Protein AF-A0A7W5HIH5-F1 (afdb_monomer_lite)

Secondary structure (DSSP, 8-state):
----EEEEETTTTEEEEEEEEEEETTEEEEEEEEEETTTTEEEEE-TTSSEEEEEEEEETTEEEEEEEESSS-PPPEEEEEEETTEEEEETTEE--GGGHHHHHHH-

Foldseek 3Di:
DPPQPWDAPDVRQKIKTWDWDDDDDPDTAGFIWIARPVVRDTQDDCVPAQKHFDDWDDDDQWIWTWIDGPPDPDDTWIWTAHVVVTFIDIPNHTDDSVCVVVVVVVD

Radius of gyration: 13.4 Å; chains: 1; bounding box: 30×38×33 Å

pLDDT: mean 90.38, std 9.42, range [41.62, 97.75]

Structure (mmCIF, N/CA/C/O backbone):
data_AF-A0A7W5HIH5-F1
#
_entry.id   AF-A0A7W5HIH5-F1
#
loop_
_atom_site.group_PDB
_atom_site.id
_atom_site.type_symbol
_atom_site.label_atom_id
_atom_site.label_alt_id
_atom_site.label_comp_id
_atom_site.label_asym_id
_atom_site.label_entity_id
_atom_site.label_seq_id
_atom_site.pdbx_PDB_ins_code
_atom_site.Cartn_x
_atom_site.Cartn_y
_atom_site.Cartn_z
_atom_site.occupancy
_atom_site.B_iso_or_equiv
_atom_site.auth_seq_id
_atom_site.auth_comp_id
_atom_site.auth_asym_id
_atom_site.auth_atom_id
_atom_site.pdbx_PDB_model_num
ATOM 1 N N . MET A 1 1 ? 5.216 -24.196 -3.613 1.00 41.62 1 MET A N 1
ATOM 2 C CA . MET A 1 1 ? 5.000 -23.322 -2.450 1.00 41.62 1 MET A CA 1
ATOM 3 C C . MET A 1 1 ? 5.565 -21.988 -2.858 1.00 41.62 1 MET A C 1
ATOM 5 O O . MET A 1 1 ? 6.774 -21.824 -2.810 1.00 41.62 1 MET A O 1
ATOM 9 N N . THR A 1 2 ? 4.737 -21.123 -3.431 1.00 47.56 2 THR A N 1
ATOM 10 C CA . THR A 1 2 ? 5.033 -19.694 -3.402 1.00 47.56 2 THR A CA 1
ATOM 11 C C . THR A 1 2 ? 4.947 -19.308 -1.930 1.00 47.56 2 THR A C 1
ATOM 13 O O . THR A 1 2 ? 3.925 -19.556 -1.293 1.00 47.56 2 THR A O 1
ATOM 16 N N . ASP A 1 3 ? 6.069 -18.885 -1.351 1.00 50.03 3 ASP A N 1
ATOM 17 C CA . 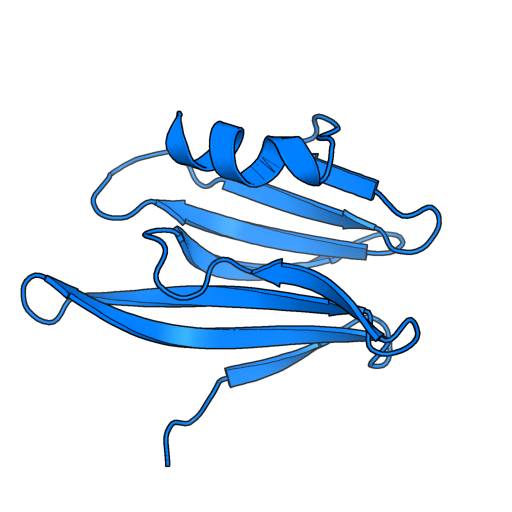ASP A 1 3 ? 6.043 -18.130 -0.100 1.00 50.03 3 ASP A CA 1
ATOM 18 C C . ASP A 1 3 ? 5.452 -16.771 -0.478 1.00 50.03 3 ASP A C 1
ATOM 20 O O . ASP A 1 3 ? 6.176 -15.859 -0.875 1.00 50.03 3 ASP A O 1
ATOM 24 N N . ASP A 1 4 ? 4.125 -16.678 -0.478 1.00 62.59 4 ASP A N 1
ATOM 25 C CA . ASP A 1 4 ? 3.470 -15.379 -0.435 1.00 62.59 4 ASP A CA 1
ATOM 26 C C . ASP A 1 4 ? 3.870 -14.779 0.922 1.00 62.59 4 ASP A C 1
ATOM 28 O O . ASP A 1 4 ? 3.554 -15.338 1.977 1.00 62.59 4 ASP A O 1
ATOM 32 N N . ASP A 1 5 ? 4.663 -13.705 0.910 1.00 86.00 5 ASP A N 1
ATOM 33 C CA . ASP A 1 5 ? 5.100 -13.037 2.140 1.00 86.00 5 ASP A CA 1
ATOM 34 C C . ASP A 1 5 ? 3.902 -12.255 2.687 1.00 86.00 5 ASP A C 1
ATOM 36 O O . ASP A 1 5 ? 3.610 -11.135 2.260 1.00 86.00 5 ASP A O 1
ATOM 40 N N . ILE A 1 6 ? 3.148 -12.910 3.574 1.00 92.31 6 ILE A N 1
ATOM 41 C CA . ILE A 1 6 ? 1.995 -12.335 4.262 1.00 92.31 6 ILE A CA 1
ATOM 42 C C . ILE A 1 6 ? 2.445 -11.803 5.616 1.00 92.31 6 ILE A C 1
ATOM 44 O O . ILE A 1 6 ? 2.939 -12.541 6.474 1.00 92.31 6 ILE A O 1
ATOM 48 N N . ARG A 1 7 ? 2.204 -10.514 5.843 1.00 95.50 7 ARG A N 1
ATOM 49 C CA . ARG A 1 7 ? 2.499 -9.835 7.103 1.00 95.50 7 ARG A CA 1
ATOM 50 C C . ARG A 1 7 ? 1.266 -9.134 7.636 1.00 95.50 7 ARG A C 1
ATOM 52 O O . ARG A 1 7 ? 0.488 -8.536 6.897 1.00 95.50 7 ARG A O 1
ATOM 59 N N . HIS A 1 8 ? 1.112 -9.196 8.949 1.00 95.75 8 HIS A N 1
ATOM 60 C CA . HIS A 1 8 ? -0.005 -8.598 9.662 1.00 95.75 8 HIS A CA 1
ATOM 61 C C . HIS A 1 8 ? 0.462 -7.386 10.468 1.00 95.75 8 HIS A C 1
ATOM 63 O O . HIS A 1 8 ? 1.498 -7.441 11.128 1.00 95.75 8 HIS A O 1
ATOM 69 N N . TYR A 1 9 ? -0.336 -6.322 10.433 1.00 95.88 9 TYR A N 1
ATOM 70 C CA . TYR A 1 9 ? -0.103 -5.041 11.095 1.00 95.88 9 TYR A CA 1
ATOM 71 C C . TYR A 1 9 ? -1.365 -4.593 11.833 1.00 95.88 9 TYR A C 1
ATOM 73 O O . TYR A 1 9 ? -2.472 -5.061 11.541 1.00 95.88 9 TYR A O 1
ATOM 81 N N . LEU A 1 10 ? -1.201 -3.677 12.785 1.00 94.56 10 LEU A N 1
ATOM 82 C CA . LEU A 1 10 ? -2.251 -3.164 13.662 1.00 94.56 10 LEU A CA 1
ATOM 83 C C . LEU A 1 10 ? -3.056 -4.293 14.309 1.00 94.56 10 LEU A C 1
ATOM 85 O O . LEU A 1 10 ? -4.254 -4.443 14.066 1.00 94.56 10 LEU A O 1
ATOM 89 N N . GLU A 1 11 ? -2.362 -5.127 15.086 1.00 92.94 11 GLU A N 1
ATOM 90 C CA . GLU A 1 11 ? -2.948 -6.272 15.804 1.00 92.94 11 GLU A CA 1
ATOM 91 C C . GLU A 1 11 ? -3.704 -7.254 14.885 1.00 92.94 11 GLU A C 1
ATOM 93 O O . GLU A 1 11 ? -4.655 -7.915 15.295 1.00 92.94 11 GLU A O 1
ATOM 98 N N . GLY A 1 12 ? -3.278 -7.365 13.622 1.00 93.69 12 GLY A N 1
ATOM 99 C CA . GLY A 1 12 ? -3.881 -8.271 12.643 1.00 93.69 12 GLY A CA 1
ATOM 100 C C . GLY A 1 12 ? -4.991 -7.661 11.795 1.00 93.69 12 GLY A C 1
ATOM 101 O O . GLY A 1 12 ? -5.483 -8.332 10.888 1.00 93.69 12 GLY A O 1
ATOM 102 N N . ARG A 1 13 ? -5.358 -6.397 12.029 1.00 95.31 13 ARG A N 1
ATOM 103 C CA . ARG A 1 13 ? -6.386 -5.714 11.239 1.00 95.31 13 ARG A CA 1
ATOM 104 C C . ARG A 1 13 ? -5.974 -5.520 9.788 1.00 95.31 13 ARG A C 1
ATOM 106 O O . ARG A 1 13 ? -6.805 -5.687 8.899 1.00 95.31 13 ARG A O 1
ATOM 113 N N . LEU A 1 14 ? -4.725 -5.127 9.554 1.00 96.75 14 LEU A N 1
ATOM 114 C CA . LEU A 1 14 ? -4.196 -4.933 8.212 1.00 96.75 14 LEU A CA 1
ATOM 115 C C . LEU A 1 14 ? -3.344 -6.130 7.827 1.00 96.75 14 LEU A C 1
ATOM 117 O O . LEU A 1 14 ? -2.411 -6.497 8.537 1.00 96.75 14 LEU A O 1
ATOM 121 N N . MET A 1 15 ? -3.668 -6.724 6.688 1.00 96.94 15 MET A N 1
ATOM 122 C CA . MET A 1 15 ? -2.872 -7.770 6.065 1.00 96.94 15 MET A CA 1
ATOM 123 C C . MET A 1 15 ? -2.203 -7.188 4.827 1.00 96.94 15 MET A C 1
ATOM 125 O O . MET A 1 15 ? -2.883 -6.613 3.975 1.00 96.94 15 MET A O 1
ATOM 129 N N . VAL A 1 16 ? -0.884 -7.323 4.756 1.00 96.94 16 VAL A N 1
ATOM 130 C CA . VAL A 1 16 ? -0.075 -6.989 3.588 1.00 96.94 16 VAL A CA 1
ATOM 131 C C . VAL A 1 16 ? 0.418 -8.294 2.993 1.00 96.94 16 VAL A C 1
ATOM 133 O O . VAL A 1 16 ? 1.101 -9.061 3.665 1.00 96.94 16 VAL A O 1
ATOM 136 N N . GLU A 1 17 ? 0.055 -8.538 1.746 1.00 96.00 17 GLU A N 1
ATOM 137 C CA . GLU A 1 17 ? 0.500 -9.683 0.961 1.00 96.00 17 GLU A CA 1
ATOM 138 C C . GLU A 1 17 ? 1.423 -9.172 -0.139 1.00 96.00 17 GLU A C 1
ATOM 140 O O . GLU A 1 17 ? 1.215 -8.081 -0.676 1.00 96.00 17 GLU A O 1
ATOM 145 N N . VAL A 1 18 ? 2.436 -9.954 -0.485 1.00 93.75 18 VAL A N 1
ATOM 146 C CA . VAL A 1 18 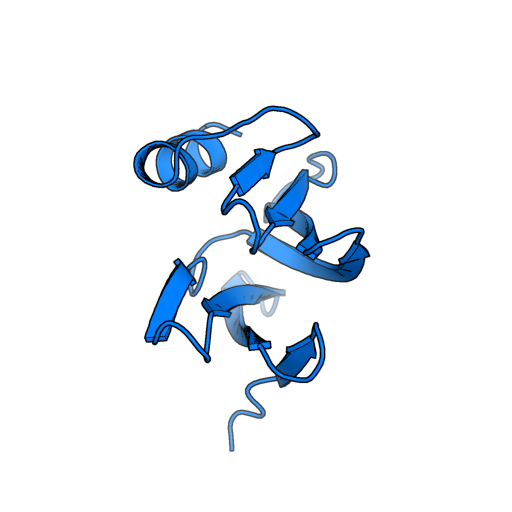? 3.361 -9.633 -1.566 1.00 93.75 18 VAL A CA 1
ATOM 147 C C . VAL A 1 18 ? 3.449 -10.822 -2.505 1.00 93.75 18 VAL A C 1
ATOM 149 O O . VAL A 1 18 ? 3.795 -11.919 -2.071 1.00 93.75 18 VAL A O 1
ATOM 152 N N . GLU A 1 19 ? 3.191 -10.584 -3.791 1.00 90.44 19 GLU A N 1
ATOM 153 C CA . GLU A 1 19 ? 3.366 -11.591 -4.841 1.00 90.44 19 GLU A CA 1
ATOM 154 C C . GLU A 1 19 ? 4.581 -11.214 -5.708 1.00 90.44 19 GLU A C 1
ATOM 156 O O . GLU A 1 19 ? 4.528 -10.230 -6.464 1.00 90.44 19 GLU A O 1
ATOM 161 N N . PRO A 1 20 ? 5.699 -11.959 -5.603 1.00 90.19 20 PRO A N 1
ATOM 162 C CA . PRO A 1 20 ? 6.854 -11.744 -6.457 1.00 90.19 20 PRO A CA 1
ATOM 163 C C . PRO A 1 20 ? 6.506 -12.086 -7.906 1.00 90.19 20 PRO A C 1
ATOM 165 O O . PRO A 1 20 ? 6.088 -13.206 -8.203 1.00 90.19 20 PRO A O 1
ATOM 168 N N . HIS A 1 21 ? 6.753 -11.162 -8.831 1.00 89.94 21 HIS A N 1
ATOM 169 C CA . HIS A 1 21 ? 6.619 -11.433 -10.260 1.00 89.94 21 HIS A CA 1
ATOM 170 C C . HIS A 1 21 ? 7.856 -10.987 -11.036 1.00 89.94 21 HIS A C 1
ATOM 172 O O . HIS A 1 21 ? 8.485 -9.968 -10.738 1.00 89.94 21 HIS A O 1
ATOM 178 N N . GLU A 1 22 ? 8.215 -11.775 -12.047 1.00 90.25 22 GLU A N 1
ATOM 179 C CA . GLU A 1 22 ? 9.323 -11.446 -12.933 1.00 90.25 22 GLU A CA 1
ATOM 180 C C . GLU A 1 22 ? 8.870 -10.406 -13.964 1.00 90.25 22 GLU A C 1
ATOM 182 O O . GLU A 1 22 ? 7.899 -10.606 -14.694 1.00 90.25 22 GLU A O 1
ATOM 187 N N . VAL A 1 23 ? 9.602 -9.298 -14.046 1.00 84.19 23 VAL A N 1
ATOM 188 C CA . VAL A 1 23 ? 9.326 -8.214 -15.000 1.00 84.19 23 VAL A CA 1
ATOM 189 C C . VAL A 1 23 ? 10.235 -8.303 -16.226 1.00 84.19 23 VAL A C 1
ATOM 191 O O . VAL A 1 23 ? 9.734 -8.304 -17.352 1.00 84.19 23 VAL A O 1
ATOM 194 N N . ARG A 1 24 ? 11.566 -8.387 -16.045 1.00 82.94 24 ARG A N 1
ATOM 195 C CA . ARG A 1 24 ? 12.565 -8.566 -17.124 1.00 82.94 24 ARG A CA 1
ATOM 196 C C . ARG A 1 24 ? 13.886 -9.131 -16.601 1.00 82.94 24 ARG A C 1
ATOM 198 O O . ARG A 1 24 ? 14.375 -8.668 -15.581 1.00 82.94 24 ARG A O 1
ATOM 205 N N . MET A 1 25 ? 14.530 -10.007 -17.379 1.00 81.69 25 MET A N 1
ATOM 206 C CA . MET A 1 25 ? 15.919 -10.457 -17.161 1.00 81.69 25 MET A CA 1
ATOM 207 C C . MET A 1 25 ? 16.197 -10.931 -15.723 1.00 81.69 25 MET A C 1
ATOM 209 O O . MET A 1 25 ? 17.198 -10.531 -15.131 1.00 81.69 25 MET A O 1
ATOM 213 N N . SER A 1 26 ? 15.313 -11.750 -15.145 1.00 81.69 26 SER A N 1
ATOM 214 C CA . SER A 1 26 ? 15.421 -12.216 -13.756 1.00 81.69 26 SER A CA 1
ATOM 215 C C . SER A 1 26 ? 15.335 -11.113 -12.691 1.00 81.69 26 SER A C 1
ATOM 217 O O . SER A 1 26 ? 15.734 -11.342 -11.549 1.00 81.69 26 SER A O 1
ATOM 219 N N . HIS A 1 27 ? 14.834 -9.920 -13.027 1.00 85.50 27 HIS A N 1
ATOM 220 C CA . HIS A 1 27 ? 14.452 -8.920 -12.033 1.00 85.50 27 HIS A CA 1
ATOM 221 C C . HIS A 1 27 ? 13.049 -9.236 -11.525 1.00 85.50 27 HIS A C 1
ATOM 223 O O . HIS A 1 27 ? 12.123 -9.453 -12.314 1.00 85.50 27 HIS A O 1
ATOM 229 N N . TRP A 1 28 ? 12.916 -9.221 -10.207 1.00 91.62 28 TRP A N 1
ATOM 230 C CA . TRP A 1 28 ? 11.685 -9.517 -9.495 1.00 91.62 28 TRP A CA 1
ATOM 231 C C . TRP A 1 28 ? 11.153 -8.246 -8.858 1.00 91.62 28 TRP A C 1
ATOM 233 O O . TRP A 1 28 ? 11.930 -7.468 -8.310 1.00 91.62 28 TRP A O 1
ATOM 243 N N . VAL A 1 29 ? 9.841 -8.063 -8.946 1.00 93.12 29 VAL A N 1
ATOM 244 C CA . VAL A 1 29 ? 9.110 -7.002 -8.257 1.00 93.12 29 VAL A CA 1
ATOM 245 C C . VAL A 1 29 ? 8.175 -7.652 -7.249 1.00 93.12 29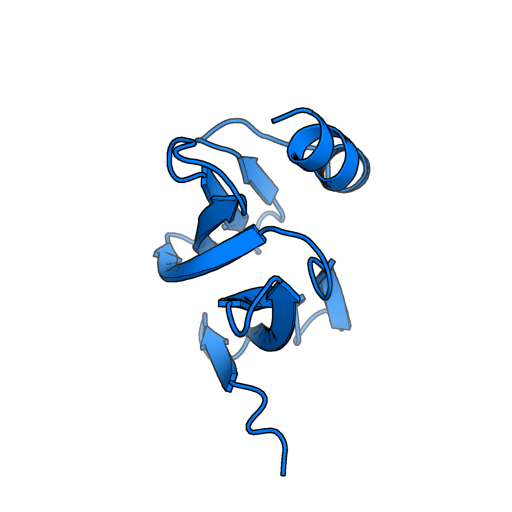 VAL A C 1
ATOM 247 O O . VAL A 1 29 ? 7.428 -8.576 -7.576 1.00 93.12 29 VAL A O 1
ATOM 250 N N . TYR A 1 30 ? 8.232 -7.149 -6.027 1.00 93.88 30 TYR A N 1
ATOM 251 C CA . TYR A 1 30 ? 7.485 -7.587 -4.861 1.00 93.88 30 TYR A CA 1
ATOM 252 C C . TYR A 1 30 ? 6.324 -6.619 -4.643 1.00 93.88 30 TYR A C 1
ATOM 254 O O . TYR A 1 30 ? 6.360 -5.749 -3.773 1.00 93.88 30 TYR A O 1
ATOM 262 N N . ALA A 1 31 ? 5.298 -6.733 -5.483 1.00 94.19 31 ALA A N 1
ATOM 263 C CA . ALA A 1 31 ? 4.190 -5.789 -5.464 1.00 94.19 31 ALA A CA 1
ATOM 264 C C . ALA A 1 31 ? 3.230 -6.081 -4.297 1.00 94.19 31 ALA A C 1
ATOM 266 O O . ALA A 1 31 ? 2.905 -7.250 -4.075 1.00 94.19 31 ALA A O 1
ATOM 267 N N . PRO A 1 32 ? 2.759 -5.059 -3.556 1.00 95.69 32 PRO A N 1
ATOM 268 C CA . PRO A 1 32 ? 1.926 -5.279 -2.382 1.00 95.69 32 PRO A CA 1
ATOM 269 C C . PRO A 1 32 ? 0.423 -5.296 -2.687 1.00 95.69 32 PRO A C 1
ATOM 271 O O . PRO A 1 32 ? -0.099 -4.518 -3.489 1.00 95.69 32 PRO A O 1
ATOM 274 N N . ARG A 1 33 ? -0.302 -6.105 -1.923 1.00 96.19 33 ARG A N 1
ATOM 275 C CA . ARG A 1 33 ? -1.748 -6.029 -1.722 1.00 96.19 33 ARG A CA 1
ATOM 276 C C . ARG A 1 33 ? -2.021 -5.743 -0.253 1.00 96.19 33 ARG A C 1
ATOM 278 O O . ARG A 1 33 ? -1.390 -6.334 0.614 1.00 96.19 33 ARG A O 1
ATOM 285 N N . VAL A 1 34 ? -2.958 -4.843 0.037 1.00 96.25 34 VAL A N 1
ATOM 286 C CA . VAL A 1 34 ? -3.338 -4.494 1.412 1.00 96.25 34 VAL A CA 1
ATOM 287 C C . VAL A 1 34 ? -4.833 -4.677 1.613 1.00 96.25 34 VAL A C 1
ATOM 289 O O . VAL A 1 34 ? -5.643 -4.080 0.900 1.00 96.25 34 VAL A O 1
ATOM 292 N N . THR A 1 35 ? -5.192 -5.444 2.638 1.00 96.44 35 THR A N 1
ATOM 293 C CA . THR A 1 35 ? -6.576 -5.754 3.004 1.00 96.44 35 THR A CA 1
ATOM 294 C C . THR A 1 35 ? -6.848 -5.338 4.451 1.00 96.44 35 THR A C 1
ATOM 296 O O . THR A 1 35 ? -6.090 -5.694 5.353 1.00 96.44 35 THR A O 1
ATOM 299 N N . ASP A 1 36 ? -7.947 -4.613 4.693 1.00 95.75 36 ASP A N 1
ATOM 300 C CA . ASP A 1 36 ? -8.538 -4.490 6.033 1.00 95.75 36 ASP A CA 1
ATOM 301 C C . ASP A 1 36 ? -9.334 -5.766 6.313 1.00 95.75 36 ASP A C 1
ATOM 303 O O . ASP A 1 36 ? -10.448 -5.950 5.812 1.00 95.75 36 ASP A O 1
ATOM 307 N N . VAL A 1 37 ? -8.739 -6.662 7.098 1.00 95.94 37 VAL A N 1
ATOM 308 C CA . VAL A 1 37 ? -9.285 -7.981 7.431 1.00 95.94 37 VAL A CA 1
ATOM 309 C C . VAL A 1 37 ? -10.562 -7.854 8.254 1.00 95.94 37 VAL A C 1
ATOM 311 O O . VAL A 1 37 ? -11.505 -8.616 8.051 1.00 95.94 37 VAL A O 1
ATOM 314 N N . HIS A 1 38 ? -10.636 -6.870 9.153 1.00 93.75 38 HIS A N 1
ATOM 315 C CA . HIS A 1 38 ? -11.813 -6.673 10.001 1.00 93.75 38 HIS A CA 1
ATOM 316 C C . HIS A 1 38 ? -13.029 -6.247 9.180 1.00 93.75 38 HIS A C 1
ATOM 318 O O . HIS A 1 38 ? -14.151 -6.669 9.460 1.00 93.75 38 HIS A O 1
ATOM 324 N N . ARG A 1 39 ? -12.813 -5.401 8.168 1.00 92.06 39 ARG A N 1
ATOM 325 C CA . ARG A 1 39 ? -13.880 -4.919 7.280 1.00 92.06 39 ARG A CA 1
ATOM 326 C C . ARG A 1 39 ? -14.102 -5.825 6.069 1.00 92.06 39 ARG A C 1
ATOM 328 O O . ARG A 1 39 ? -15.116 -5.664 5.395 1.00 92.06 39 ARG A O 1
ATOM 335 N N . GLY A 1 40 ? -13.177 -6.743 5.784 1.00 93.38 40 GLY A N 1
ATOM 336 C CA . GLY A 1 40 ? -13.174 -7.552 4.565 1.00 93.38 40 GLY A CA 1
ATOM 337 C C . GLY A 1 40 ? -13.012 -6.707 3.299 1.00 93.38 40 GLY A C 1
ATOM 338 O O . GLY A 1 40 ? -13.593 -7.034 2.267 1.00 93.38 40 GLY A O 1
ATOM 339 N N . VAL A 1 41 ? -12.292 -5.584 3.388 1.00 92.94 41 VAL A N 1
ATOM 340 C CA . VAL A 1 41 ? -12.155 -4.612 2.294 1.00 92.94 41 VAL A CA 1
ATOM 341 C C . VAL A 1 41 ? -10.729 -4.622 1.764 1.00 92.94 41 VAL A C 1
ATOM 343 O O . VAL A 1 41 ? -9.778 -4.393 2.508 1.00 92.94 41 VAL A O 1
ATOM 346 N N . LEU A 1 42 ? -10.602 -4.820 0.454 1.00 93.38 42 LEU A N 1
ATOM 347 C CA . LEU A 1 42 ? -9.365 -4.599 -0.284 1.00 93.38 42 LEU A CA 1
ATOM 348 C C . LEU A 1 42 ? -9.093 -3.093 -0.358 1.00 93.38 42 LEU A C 1
ATOM 350 O O . LEU A 1 42 ? -9.879 -2.349 -0.947 1.00 93.38 42 LEU A O 1
ATOM 354 N N . LEU A 1 43 ? -8.012 -2.641 0.273 1.00 93.62 43 LEU A N 1
ATOM 355 C CA . LEU A 1 43 ? -7.631 -1.229 0.290 1.00 93.62 43 LEU A CA 1
ATOM 356 C C . LEU A 1 43 ? -6.765 -0.889 -0.920 1.00 93.62 43 LEU A C 1
ATOM 358 O O . LEU A 1 43 ? -6.947 0.165 -1.523 1.00 93.62 43 LEU A O 1
ATOM 362 N N . ILE A 1 44 ? -5.829 -1.781 -1.254 1.00 93.06 44 ILE A N 1
ATOM 363 C CA . ILE A 1 44 ? -4.838 -1.606 -2.316 1.00 93.06 44 ILE A CA 1
ATOM 364 C C . ILE A 1 44 ? -4.566 -2.957 -2.970 1.00 93.06 44 ILE A C 1
ATOM 366 O O . ILE A 1 44 ? -4.359 -3.942 -2.267 1.00 93.06 44 ILE A O 1
ATOM 370 N N . ASP A 1 45 ? -4.501 -2.987 -4.299 1.00 94.12 45 ASP A N 1
ATOM 371 C CA . ASP A 1 45 ? -4.024 -4.141 -5.059 1.00 94.12 45 ASP A CA 1
ATOM 372 C C . ASP A 1 45 ? -3.053 -3.672 -6.139 1.00 94.12 45 ASP A C 1
ATOM 374 O O . ASP A 1 45 ? -3.462 -3.085 -7.142 1.00 94.12 45 ASP A O 1
ATOM 378 N N . LEU A 1 46 ? -1.757 -3.869 -5.893 1.00 93.81 46 LEU A N 1
ATOM 379 C CA . LEU A 1 46 ? -0.689 -3.546 -6.837 1.00 93.81 46 LEU A CA 1
ATOM 380 C C . LEU A 1 46 ? -0.052 -4.805 -7.431 1.00 93.81 46 LEU A C 1
ATOM 382 O O . LEU A 1 46 ? 0.983 -4.688 -8.089 1.00 93.81 46 LEU A O 1
ATOM 386 N N . ILE A 1 47 ? -0.645 -5.989 -7.235 1.00 92.62 47 ILE A N 1
ATOM 387 C CA . ILE A 1 47 ? -0.119 -7.243 -7.786 1.00 92.62 47 ILE A CA 1
ATOM 388 C C . ILE A 1 47 ? 0.023 -7.141 -9.311 1.00 92.62 47 ILE A C 1
ATOM 390 O O . ILE A 1 47 ? -0.879 -6.690 -10.016 1.00 92.62 47 ILE A O 1
ATOM 394 N N . GLY A 1 48 ? 1.199 -7.526 -9.817 1.00 89.88 48 GLY A N 1
ATOM 395 C CA . GLY A 1 48 ? 1.565 -7.426 -11.235 1.00 89.88 48 GLY A CA 1
ATOM 396 C C . GLY A 1 48 ? 1.890 -6.009 -11.727 1.00 89.88 48 GLY A C 1
ATOM 397 O O . GLY A 1 48 ? 2.163 -5.822 -12.914 1.00 89.88 48 GLY A O 1
ATOM 398 N N . SER A 1 49 ? 1.857 -5.003 -10.849 1.00 92.31 49 SER A N 1
ATOM 399 C CA . SER A 1 49 ? 2.284 -3.639 -11.168 1.00 92.31 49 SER A CA 1
ATOM 400 C C . SER A 1 49 ? 3.804 -3.476 -11.007 1.00 92.31 49 SER A C 1
ATOM 402 O O . SER A 1 49 ? 4.430 -4.234 -10.269 1.00 92.31 49 SER A O 1
ATOM 404 N N . PRO A 1 50 ? 4.420 -2.447 -11.617 1.00 92.44 50 PRO A N 1
ATOM 405 C CA . PRO A 1 50 ? 5.855 -2.193 -11.480 1.00 92.44 50 PRO A CA 1
ATOM 406 C C . PRO A 1 50 ? 6.287 -1.658 -10.103 1.00 92.44 50 PRO A C 1
ATOM 408 O O . PRO A 1 50 ? 7.439 -1.256 -9.961 1.00 92.44 50 PRO A O 1
ATOM 411 N N . TRP A 1 51 ? 5.392 -1.560 -9.119 1.00 94.06 51 TRP A N 1
ATOM 412 C CA . TRP A 1 51 ? 5.709 -0.988 -7.813 1.00 94.06 51 TRP A CA 1
ATOM 413 C C . TRP A 1 51 ? 6.254 -2.052 -6.871 1.00 94.06 51 TRP A C 1
ATOM 415 O O . TRP A 1 51 ? 5.528 -2.940 -6.440 1.00 94.06 51 TRP A O 1
ATOM 425 N N . ASP A 1 52 ? 7.534 -1.929 -6.550 1.00 93.62 52 ASP A N 1
ATOM 426 C CA . ASP A 1 52 ? 8.266 -2.812 -5.655 1.00 93.62 52 ASP A CA 1
ATOM 427 C C . ASP A 1 52 ? 8.143 -2.320 -4.211 1.00 93.62 52 ASP A C 1
ATOM 429 O O . ASP A 1 52 ? 8.424 -1.150 -3.925 1.00 93.62 52 ASP A O 1
ATOM 433 N N . LEU A 1 53 ? 7.694 -3.187 -3.302 1.00 95.25 53 LEU A N 1
ATOM 434 C CA . LEU A 1 53 ? 7.591 -2.869 -1.884 1.00 95.25 53 LEU A CA 1
ATOM 435 C C . LEU A 1 53 ? 8.970 -2.941 -1.223 1.00 95.25 53 LEU A C 1
ATOM 437 O O . LEU A 1 53 ? 9.549 -4.013 -1.074 1.00 95.25 53 LEU A O 1
ATOM 441 N N . MET A 1 54 ? 9.456 -1.802 -0.732 1.00 94.38 54 MET A N 1
ATOM 442 C CA . MET A 1 54 ? 10.760 -1.712 -0.070 1.00 94.38 54 MET A CA 1
ATOM 443 C C . MET A 1 54 ? 10.649 -1.902 1.443 1.00 94.38 54 MET A C 1
ATOM 445 O O . MET A 1 54 ? 11.494 -2.547 2.067 1.00 94.38 54 MET A O 1
ATOM 449 N N . HIS A 1 55 ? 9.627 -1.300 2.056 1.00 94.81 55 HIS A N 1
ATOM 450 C CA . HIS A 1 55 ? 9.445 -1.319 3.504 1.00 94.81 55 HIS A CA 1
ATOM 451 C C . HIS A 1 55 ? 7.991 -1.053 3.902 1.00 94.81 55 HIS A C 1
ATOM 453 O O . HIS A 1 55 ? 7.273 -0.345 3.195 1.00 94.81 55 HIS A O 1
ATOM 459 N N . VAL A 1 56 ? 7.589 -1.575 5.063 1.00 96.81 56 VAL A N 1
ATOM 460 C CA . VAL A 1 56 ? 6.309 -1.265 5.709 1.00 96.81 56 VAL A CA 1
ATOM 461 C C . VAL A 1 56 ? 6.571 -0.948 7.170 1.00 96.81 56 VAL A C 1
ATOM 463 O O . VAL A 1 56 ? 7.194 -1.748 7.871 1.00 96.81 56 VAL A O 1
ATOM 466 N N . GLU A 1 57 ? 6.040 0.176 7.627 1.00 96.12 57 GLU A N 1
ATOM 467 C CA . GLU A 1 57 ? 6.060 0.578 9.028 1.00 96.12 57 GLU A CA 1
ATOM 468 C C . GLU A 1 57 ? 4.641 0.841 9.537 1.00 96.12 57 GLU A C 1
ATOM 470 O O . GLU A 1 57 ? 3.774 1.321 8.802 1.00 96.12 57 GLU A O 1
ATOM 475 N N . GLU A 1 58 ? 4.387 0.520 10.806 1.00 95.50 58 GLU A N 1
ATOM 476 C CA . GLU A 1 58 ? 3.173 0.988 11.470 1.00 95.50 58 GLU A CA 1
ATOM 477 C C . GLU A 1 58 ? 3.275 2.497 11.691 1.00 95.50 58 GLU A C 1
ATOM 479 O O . GLU A 1 58 ? 4.320 3.032 12.061 1.00 95.50 58 GLU A O 1
ATOM 484 N N . SER A 1 59 ? 2.169 3.190 11.467 1.00 90.69 59 SER A N 1
ATOM 485 C CA . SER A 1 59 ? 2.049 4.625 11.696 1.00 90.69 59 SER A CA 1
ATOM 486 C C . SER A 1 59 ? 0.812 4.900 12.542 1.00 90.69 59 SER A C 1
ATOM 488 O O . SER A 1 59 ? -0.025 4.021 12.739 1.00 90.69 59 SER A O 1
ATOM 490 N N . ASP A 1 60 ? 0.682 6.120 13.063 1.00 86.88 60 ASP A N 1
ATOM 491 C CA . ASP A 1 60 ? -0.462 6.476 13.907 1.00 86.88 60 ASP A CA 1
ATOM 492 C C . ASP A 1 60 ? -1.797 6.207 13.181 1.00 86.88 60 ASP A C 1
ATOM 494 O O . ASP A 1 60 ? -2.100 6.825 12.152 1.00 86.88 60 ASP A O 1
ATOM 498 N N . GLY A 1 61 ? -2.546 5.219 13.680 1.00 89.62 61 GLY A N 1
ATOM 499 C CA . GLY A 1 61 ? -3.813 4.755 13.113 1.00 89.62 61 GLY A CA 1
ATOM 500 C C . GLY A 1 61 ? -3.721 4.057 11.747 1.00 89.62 61 GLY A C 1
ATOM 501 O O . GLY A 1 61 ? -4.730 4.013 11.036 1.00 89.62 61 GLY A O 1
ATOM 502 N N . GLY A 1 62 ? -2.551 3.550 11.338 1.00 95.75 62 GLY A N 1
ATOM 503 C CA . GLY A 1 62 ? -2.348 3.017 9.988 1.00 95.75 62 GLY A CA 1
ATOM 504 C C . GLY A 1 62 ? -1.025 2.290 9.732 1.00 95.75 62 GLY A C 1
ATOM 505 O O . GLY A 1 62 ? -0.295 1.924 10.647 1.00 95.75 62 GLY A O 1
ATOM 506 N N . ILE A 1 63 ? -0.687 2.141 8.452 1.00 97.50 63 ILE A N 1
ATOM 507 C CA . ILE A 1 63 ? 0.638 1.716 7.968 1.00 97.50 63 ILE A CA 1
ATOM 508 C C . ILE A 1 63 ? 1.147 2.687 6.899 1.00 97.50 63 ILE A C 1
ATOM 510 O O . ILE A 1 63 ? 0.352 3.338 6.219 1.00 97.50 63 ILE A O 1
ATOM 514 N N . GLU A 1 64 ? 2.463 2.775 6.739 1.00 97.75 64 GLU A N 1
ATOM 515 C CA . GLU A 1 64 ? 3.123 3.461 5.628 1.00 97.75 64 GLU A CA 1
ATOM 516 C C . GLU A 1 64 ? 3.966 2.454 4.836 1.00 97.75 64 GLU A C 1
ATOM 518 O O . GLU A 1 64 ? 4.811 1.752 5.389 1.00 97.75 64 GLU A O 1
ATOM 523 N N . LEU A 1 65 ? 3.699 2.365 3.534 1.00 97.44 65 LEU A N 1
ATOM 524 C CA . LEU A 1 65 ? 4.434 1.551 2.576 1.00 97.44 65 LEU A CA 1
ATOM 525 C C . LEU A 1 65 ? 5.414 2.463 1.842 1.00 97.44 65 LEU A C 1
ATOM 527 O O . LEU A 1 65 ? 5.006 3.444 1.219 1.00 97.44 65 LEU A O 1
ATOM 531 N N . THR A 1 66 ? 6.697 2.123 1.879 1.00 96.75 66 THR A N 1
ATOM 532 C CA . THR A 1 66 ? 7.710 2.732 1.012 1.00 96.75 66 THR A CA 1
ATOM 533 C C . THR A 1 66 ? 7.890 1.843 -0.209 1.00 96.75 66 THR A C 1
ATOM 535 O O . THR A 1 66 ? 8.188 0.656 -0.066 1.00 96.75 66 THR A O 1
ATOM 538 N N . MET A 1 67 ? 7.693 2.401 -1.402 1.00 95.38 67 MET A N 1
ATOM 539 C CA . MET A 1 67 ? 7.701 1.662 -2.666 1.00 95.38 67 MET A CA 1
ATOM 540 C C . MET A 1 67 ? 8.562 2.356 -3.719 1.00 95.38 67 MET A C 1
ATOM 542 O O . MET A 1 67 ? 8.708 3.575 -3.693 1.00 95.38 67 MET A O 1
ATOM 546 N N . ARG A 1 68 ? 9.066 1.602 -4.696 1.00 93.88 68 ARG A N 1
ATOM 547 C CA . ARG A 1 68 ? 9.803 2.136 -5.852 1.00 93.88 68 ARG A CA 1
ATOM 548 C C . ARG A 1 68 ? 9.225 1.604 -7.158 1.00 93.88 68 ARG A C 1
ATOM 550 O O . ARG A 1 68 ? 8.877 0.433 -7.237 1.00 93.88 68 ARG A O 1
ATOM 557 N N . LYS A 1 69 ? 9.144 2.434 -8.203 1.00 93.25 69 LYS A N 1
ATOM 558 C CA . LYS A 1 69 ? 8.679 1.992 -9.529 1.00 93.25 69 LYS A CA 1
ATOM 559 C C . LYS A 1 69 ? 9.822 1.382 -10.342 1.00 93.25 69 LYS A C 1
ATOM 561 O O . LYS A 1 69 ? 10.893 1.972 -10.468 1.00 93.25 69 LYS A O 1
ATOM 566 N N . TYR A 1 70 ? 9.565 0.232 -10.958 1.00 89.31 70 TYR A N 1
ATOM 567 C CA . TYR A 1 70 ? 10.486 -0.470 -11.845 1.00 89.31 70 TYR A CA 1
ATOM 568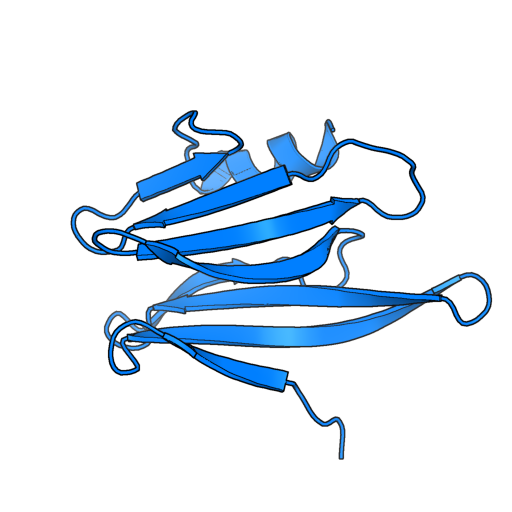 C C . TYR A 1 70 ? 10.063 -0.405 -13.335 1.00 89.31 70 TYR A C 1
ATOM 570 O O . TYR A 1 70 ? 8.883 -0.516 -13.654 1.00 89.31 70 TYR A O 1
ATOM 578 N N . PRO A 1 71 ? 11.006 -0.338 -14.294 1.00 85.75 71 PRO A N 1
ATOM 579 C CA . PRO A 1 71 ? 12.386 0.078 -14.099 1.00 85.75 71 PRO A CA 1
ATOM 580 C C . PRO A 1 71 ? 12.431 1.596 -13.893 1.00 85.75 71 PRO A C 1
ATOM 582 O O . PRO A 1 71 ? 11.746 2.338 -14.595 1.00 85.75 71 PRO A O 1
ATOM 585 N N . GLY A 1 72 ? 13.270 2.072 -12.980 1.00 73.00 72 GLY A N 1
ATOM 586 C CA . GLY A 1 72 ? 13.485 3.506 -12.826 1.00 73.00 72 GLY A CA 1
ATOM 587 C C . GLY A 1 72 ? 14.304 3.867 -11.596 1.00 73.00 72 GLY A C 1
ATOM 588 O O . GLY A 1 72 ? 14.222 3.196 -10.573 1.00 73.00 72 GLY A O 1
ATOM 589 N N . ASP A 1 73 ? 15.044 4.970 -11.707 1.00 69.00 73 ASP A N 1
ATOM 590 C CA . ASP A 1 73 ? 15.644 5.703 -10.582 1.00 69.00 73 ASP A CA 1
ATOM 591 C C . ASP A 1 73 ? 14.672 6.790 -10.090 1.00 69.00 73 ASP A C 1
ATOM 593 O O . ASP A 1 73 ? 15.039 7.946 -9.888 1.00 69.00 73 ASP A O 1
ATOM 597 N N . CYS A 1 74 ? 13.386 6.451 -9.994 1.00 77.19 74 CYS A N 1
ATOM 598 C CA . CYS A 1 74 ? 12.405 7.360 -9.416 1.00 77.19 74 CYS A CA 1
ATOM 599 C C . CYS A 1 74 ? 12.567 7.405 -7.895 1.00 77.19 74 CYS A C 1
ATOM 601 O O . CYS A 1 74 ? 12.980 6.420 -7.275 1.00 77.19 74 CYS A O 1
ATOM 603 N N . ASP A 1 75 ? 12.238 8.557 -7.310 1.00 87.56 75 ASP A N 1
ATOM 604 C CA . ASP A 1 75 ? 12.204 8.701 -5.860 1.00 87.56 75 ASP A CA 1
ATOM 605 C C . ASP A 1 75 ? 11.226 7.691 -5.253 1.00 87.56 75 ASP A C 1
ATOM 607 O O . ASP A 1 75 ? 10.171 7.393 -5.826 1.00 87.56 75 ASP A O 1
ATOM 611 N N . ASP A 1 76 ? 11.573 7.186 -4.071 1.00 92.88 76 ASP A N 1
ATOM 612 C CA . ASP A 1 76 ? 10.698 6.285 -3.336 1.00 92.88 76 ASP A CA 1
ATOM 613 C C . ASP A 1 76 ? 9.358 6.989 -3.037 1.00 92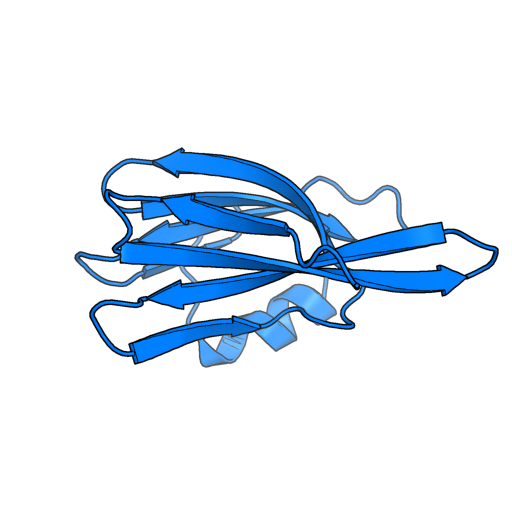.88 76 ASP A C 1
ATOM 615 O O . ASP A 1 76 ? 9.301 8.141 -2.591 1.00 92.88 76 ASP A O 1
ATOM 619 N N . LEU A 1 77 ? 8.259 6.279 -3.274 1.00 94.81 77 LEU A N 1
ATOM 620 C CA . LEU A 1 77 ? 6.905 6.725 -2.992 1.00 94.81 77 LEU A CA 1
ATOM 621 C C . LEU A 1 77 ? 6.464 6.221 -1.622 1.00 94.81 77 LEU A C 1
ATOM 623 O O . LEU A 1 77 ? 6.514 5.024 -1.341 1.00 94.81 77 LEU A O 1
ATOM 627 N N . LYS A 1 78 ? 5.965 7.137 -0.792 1.00 96.06 78 LYS A N 1
ATOM 628 C CA . LYS A 1 78 ? 5.349 6.825 0.498 1.00 96.06 78 LYS A CA 1
ATOM 629 C C . LYS A 1 78 ? 3.836 6.761 0.350 1.00 96.06 78 LYS A C 1
ATOM 631 O O . LYS A 1 78 ? 3.194 7.781 0.086 1.00 96.06 78 LYS A O 1
ATOM 636 N N . LEU A 1 79 ? 3.269 5.574 0.533 1.00 96.50 79 LEU A N 1
ATOM 637 C CA . LEU A 1 79 ? 1.833 5.329 0.555 1.00 96.50 79 LEU A CA 1
ATOM 638 C C . LEU A 1 79 ? 1.388 5.053 1.990 1.00 96.50 79 LEU A C 1
ATOM 640 O O . LEU A 1 79 ? 1.656 3.985 2.532 1.00 96.50 79 LEU A O 1
ATOM 644 N N . ARG A 1 80 ? 0.674 5.996 2.600 1.00 96.94 80 ARG A N 1
ATOM 645 C CA . ARG A 1 80 ? 0.101 5.820 3.936 1.00 96.94 80 ARG A CA 1
ATOM 646 C C . ARG A 1 80 ? -1.372 5.452 3.852 1.00 96.94 80 ARG A C 1
ATOM 648 O O . ARG A 1 80 ? -2.139 6.095 3.138 1.00 96.94 80 ARG A O 1
ATOM 655 N N . ILE A 1 81 ? -1.758 4.456 4.638 1.00 96.19 81 ILE A N 1
ATOM 656 C CA . ILE A 1 81 ? -3.116 3.929 4.750 1.00 96.19 81 ILE A CA 1
ATOM 657 C C . ILE A 1 81 ? -3.532 4.047 6.213 1.00 96.19 81 ILE A C 1
ATOM 659 O O . ILE A 1 81 ? -2.902 3.436 7.073 1.00 96.19 81 ILE A O 1
ATOM 663 N N . THR A 1 82 ? -4.582 4.808 6.508 1.00 95.56 82 THR A N 1
ATOM 664 C CA . THR A 1 82 ? -5.183 4.884 7.848 1.00 95.56 82 THR A CA 1
ATOM 665 C C . THR A 1 82 ? -6.494 4.117 7.877 1.00 95.56 82 THR A C 1
ATOM 667 O O . THR A 1 82 ? -7.192 4.037 6.865 1.00 95.56 82 THR A O 1
ATOM 670 N N . VAL A 1 83 ? -6.839 3.543 9.029 1.00 93.69 83 VAL A N 1
ATOM 671 C CA . VAL A 1 83 ? -8.057 2.730 9.177 1.00 93.69 83 VAL A CA 1
ATOM 672 C C . VAL A 1 83 ? -9.186 3.456 9.909 1.00 93.69 83 VAL A C 1
ATOM 674 O O . VAL A 1 83 ? -10.355 3.192 9.622 1.00 93.69 83 VAL A O 1
ATOM 677 N N . GLU A 1 84 ? -8.862 4.390 10.812 1.00 90.81 84 GLU A N 1
ATOM 678 C CA . GLU A 1 84 ? -9.831 5.135 11.629 1.00 90.81 84 GLU A CA 1
ATOM 679 C C . GLU A 1 84 ? -9.382 6.591 11.874 1.00 90.81 84 GLU A C 1
ATOM 681 O O . GLU A 1 84 ? -8.583 6.842 12.774 1.00 90.81 84 GLU A O 1
ATOM 686 N N . PRO A 1 85 ? 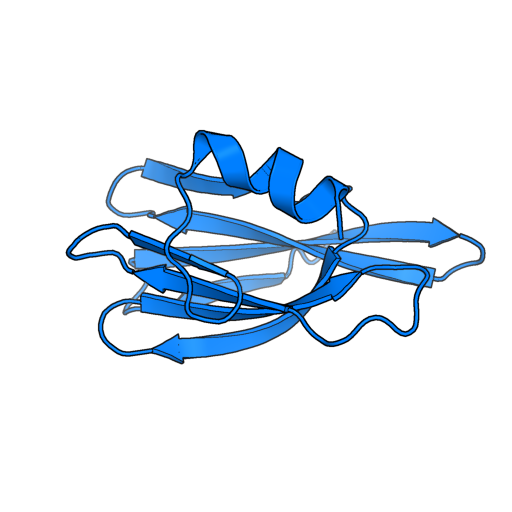-9.898 7.569 11.100 1.00 91.12 85 PRO A N 1
ATOM 687 C CA . PRO A 1 85 ? -10.764 7.393 9.932 1.00 91.12 85 PRO A CA 1
ATOM 688 C C . PRO A 1 85 ? -10.021 6.742 8.746 1.00 91.12 85 PRO A C 1
ATOM 690 O O . PRO A 1 85 ? -8.797 6.869 8.635 1.00 91.12 85 PRO A O 1
ATOM 693 N N . PRO A 1 86 ? -10.744 6.056 7.839 1.00 91.81 86 PRO A N 1
ATOM 694 C CA . PRO A 1 86 ? -10.140 5.491 6.643 1.00 91.81 86 PRO A CA 1
ATOM 695 C C . PRO A 1 86 ? -9.597 6.607 5.748 1.00 91.81 86 PRO A C 1
ATOM 697 O O . PRO A 1 86 ? -10.307 7.569 5.451 1.00 91.81 86 PRO A O 1
ATOM 700 N N . GLY A 1 87 ? -8.349 6.470 5.318 1.00 93.75 87 GLY A N 1
ATOM 701 C CA . GLY A 1 87 ? -7.667 7.488 4.530 1.00 93.75 87 GLY A CA 1
ATOM 702 C C . GLY A 1 87 ? -6.497 6.909 3.753 1.00 93.75 87 GLY A C 1
ATOM 703 O O . GLY A 1 87 ? -5.862 5.946 4.181 1.00 93.75 87 GLY A O 1
ATOM 704 N N . LEU A 1 88 ? -6.227 7.508 2.597 1.00 95.12 88 LEU A N 1
ATOM 705 C CA . LEU A 1 88 ? -5.131 7.131 1.722 1.00 95.12 88 LEU A CA 1
ATOM 706 C C . LEU A 1 88 ? -4.319 8.373 1.380 1.00 95.12 88 LEU A C 1
ATOM 708 O O . LEU A 1 88 ? -4.882 9.401 0.998 1.00 95.12 88 LEU A O 1
ATOM 712 N N . TYR A 1 89 ? -3.001 8.280 1.522 1.00 95.62 89 TYR A N 1
ATOM 713 C CA . TYR A 1 89 ? -2.102 9.398 1.288 1.00 95.62 89 TYR A CA 1
ATOM 714 C C . TYR A 1 89 ? -0.903 8.963 0.460 1.00 95.62 89 TYR A C 1
ATOM 716 O O . TYR A 1 89 ? -0.248 7.980 0.787 1.00 95.62 89 TYR A O 1
ATOM 724 N N . VAL A 1 90 ? -0.577 9.738 -0.568 1.00 95.00 90 VAL A N 1
ATOM 725 C CA . VAL A 1 90 ? 0.631 9.563 -1.378 1.00 95.00 90 VAL A CA 1
ATOM 726 C C . VAL A 1 90 ? 1.544 10.750 -1.133 1.00 95.00 90 VAL A C 1
ATOM 728 O O . VAL A 1 90 ? 1.154 11.896 -1.364 1.00 95.00 90 VAL A O 1
ATOM 731 N N . ASN A 1 91 ? 2.750 10.490 -0.627 1.00 94.25 91 ASN A N 1
ATOM 732 C CA . ASN A 1 91 ? 3.732 11.512 -0.255 1.00 94.25 91 ASN A CA 1
ATOM 733 C C . ASN A 1 91 ? 3.114 12.621 0.625 1.00 94.25 91 ASN A C 1
ATOM 735 O O . ASN A 1 91 ? 3.334 13.814 0.415 1.00 94.25 91 ASN A O 1
ATOM 739 N N . GLY A 1 92 ? 2.271 12.215 1.582 1.00 92.94 92 GLY A N 1
ATOM 740 C CA . GLY A 1 92 ? 1.572 13.104 2.516 1.00 92.94 92 GLY A CA 1
ATOM 741 C C . GLY A 1 92 ? 0.337 13.826 1.960 1.00 92.94 92 GLY A C 1
ATOM 742 O O . GLY A 1 92 ? -0.318 14.556 2.702 1.00 92.94 92 GLY A O 1
ATOM 743 N N . ARG A 1 93 ? -0.023 13.640 0.684 1.00 93.69 93 ARG A N 1
ATOM 744 C CA . ARG A 1 93 ? -1.231 14.229 0.080 1.00 93.69 93 ARG A CA 1
ATOM 745 C C . ARG A 1 93 ? -2.368 13.227 0.083 1.00 93.69 93 ARG A C 1
ATOM 747 O O . ARG A 1 93 ? -2.150 12.091 -0.314 1.00 93.69 93 ARG A O 1
ATOM 754 N N . VAL A 1 94 ? -3.565 13.648 0.489 1.00 94.75 94 VAL A N 1
ATOM 755 C CA . VAL A 1 94 ? -4.749 12.778 0.453 1.00 94.75 94 VAL A CA 1
ATOM 756 C C . VAL A 1 94 ? -5.085 12.395 -0.990 1.00 94.75 94 VAL A C 1
ATOM 758 O O . VAL A 1 94 ? -5.011 13.234 -1.892 1.00 94.75 94 VAL A O 1
ATOM 761 N N . VAL A 1 95 ? -5.438 11.132 -1.201 1.00 94.00 95 VAL A N 1
ATOM 762 C CA . VAL A 1 95 ? -5.807 10.575 -2.503 1.00 94.00 95 VAL A CA 1
ATOM 763 C C . VAL A 1 95 ? -7.105 9.795 -2.351 1.00 94.00 95 VAL A C 1
ATOM 765 O O . VAL A 1 95 ? -7.260 8.992 -1.436 1.00 94.00 95 VAL A O 1
ATOM 768 N N . GLU A 1 96 ? -8.045 10.024 -3.260 1.00 91.19 96 GLU A N 1
ATOM 769 C CA . GLU A 1 96 ? -9.252 9.205 -3.365 1.00 91.19 96 GLU A CA 1
ATOM 770 C C . GLU A 1 96 ? -8.880 7.796 -3.840 1.00 91.19 96 GLU A C 1
ATOM 772 O O . GLU A 1 96 ? -8.107 7.651 -4.788 1.00 91.19 96 GLU A O 1
ATOM 777 N N . ALA A 1 97 ? -9.464 6.753 -3.247 1.00 83.69 97 ALA A N 1
ATOM 778 C CA . ALA A 1 97 ? -9.123 5.366 -3.586 1.00 83.69 97 ALA A CA 1
ATOM 779 C C . ALA A 1 97 ? -9.254 5.073 -5.097 1.00 83.69 97 ALA A C 1
ATOM 781 O O . ALA A 1 97 ? -8.388 4.433 -5.684 1.00 83.69 97 ALA A O 1
ATOM 782 N N . GLY A 1 98 ? -10.285 5.621 -5.753 1.00 86.06 98 GLY A N 1
ATOM 783 C CA . GLY A 1 98 ? -10.493 5.464 -7.199 1.00 86.06 98 GLY A CA 1
ATOM 784 C C . GLY A 1 98 ? -9.494 6.216 -8.089 1.00 86.06 98 GLY A C 1
ATOM 785 O O . GLY A 1 98 ? -9.426 5.939 -9.281 1.00 86.06 98 GLY A O 1
ATOM 786 N N . ALA A 1 99 ? -8.723 7.157 -7.538 1.00 89.12 99 ALA A N 1
ATOM 787 C CA . ALA A 1 99 ? -7.720 7.931 -8.270 1.00 89.12 99 ALA A CA 1
ATOM 788 C C . ALA A 1 99 ? -6.295 7.377 -8.107 1.00 89.12 99 ALA A C 1
ATOM 790 O O . ALA A 1 99 ? -5.393 7.802 -8.830 1.00 89.12 99 ALA A O 1
ATOM 791 N N . LEU A 1 100 ? -6.079 6.441 -7.174 1.00 89.06 100 LEU A N 1
ATOM 792 C CA . LEU A 1 100 ? -4.751 5.922 -6.855 1.00 89.06 100 LEU A CA 1
ATOM 793 C C . LEU A 1 100 ? -4.065 5.290 -8.068 1.00 89.06 100 LEU A C 1
ATOM 795 O O . LEU A 1 100 ? -2.927 5.643 -8.363 1.00 89.06 100 LEU A O 1
ATOM 799 N N . SER A 1 101 ? -4.735 4.373 -8.767 1.00 87.06 101 SER A N 1
ATOM 800 C CA . SER A 1 101 ? -4.133 3.657 -9.898 1.00 87.06 101 SER A CA 1
ATOM 801 C C . SER A 1 101 ? -3.671 4.632 -10.981 1.00 87.06 101 SER A C 1
ATOM 803 O O . SER A 1 101 ? -2.518 4.586 -11.398 1.00 87.06 101 SER A O 1
ATOM 805 N N . SER A 1 102 ? -4.521 5.597 -11.349 1.00 88.19 102 SER A N 1
ATOM 806 C CA . SER A 1 102 ? -4.167 6.634 -12.325 1.00 88.19 102 SER A CA 1
ATOM 807 C C . SER A 1 102 ? -3.017 7.526 -11.853 1.00 88.19 102 SER A C 1
ATOM 809 O O . SER A 1 102 ? -2.165 7.902 -12.655 1.00 88.19 102 SER A O 1
ATOM 811 N N . LEU A 1 103 ? -2.960 7.851 -10.557 1.00 90.25 103 LEU A N 1
ATOM 812 C CA . LEU A 1 103 ? -1.839 8.595 -9.987 1.00 90.25 103 LEU A CA 1
ATOM 813 C C . LEU A 1 103 ? -0.533 7.800 -10.123 1.00 90.25 103 LEU A C 1
ATOM 815 O O . LEU A 1 103 ? 0.441 8.330 -10.644 1.00 90.25 103 LEU A O 1
ATOM 819 N N . LEU A 1 104 ? -0.521 6.531 -9.716 1.00 89.50 104 LEU A N 1
ATOM 820 C CA . LEU A 1 104 ? 0.657 5.659 -9.773 1.00 89.50 104 LEU A CA 1
ATOM 821 C C . LEU A 1 104 ? 1.143 5.386 -11.208 1.00 89.50 104 LEU A C 1
ATOM 823 O O . LEU A 1 104 ? 2.345 5.254 -11.454 1.00 89.50 104 LEU A O 1
ATOM 827 N N . GLU A 1 105 ? 0.227 5.317 -12.171 1.00 86.69 105 GLU A N 1
ATOM 828 C CA . GLU A 1 105 ? 0.565 5.195 -13.591 1.00 86.69 105 GLU A CA 1
ATOM 829 C C . GLU A 1 105 ? 1.235 6.457 -14.143 1.00 86.69 105 GLU A C 1
ATOM 831 O O . GLU A 1 105 ? 2.124 6.345 -14.988 1.00 86.69 105 GLU A O 1
ATOM 836 N N . SER A 1 106 ? 0.844 7.636 -13.646 1.00 86.00 106 SER A N 1
ATOM 837 C CA . SER A 1 106 ? 1.351 8.937 -14.105 1.00 86.00 106 SER A CA 1
ATOM 838 C C . SER A 1 106 ? 2.744 9.319 -13.586 1.00 86.00 106 SER A C 1
ATOM 840 O O . SER A 1 106 ? 3.316 10.292 -14.080 1.00 86.00 106 SER A O 1
ATOM 842 N N . LEU A 1 107 ? 3.259 8.587 -12.591 1.00 84.00 107 LEU A N 1
ATOM 843 C CA . LEU A 1 107 ? 4.570 8.814 -11.969 1.00 84.00 107 LEU A CA 1
ATOM 844 C C . LEU A 1 107 ? 5.742 8.230 -12.760 1.00 84.00 107 LEU A C 1
ATOM 846 O O . LEU A 1 107 ? 5.540 7.230 -13.486 1.00 84.00 107 LEU A O 1
#

Sequence (107 aa):
MTDDDIRHYLEGRLMVEVEPHEVRMSHWVYAPRVTDVHRGVLLIDLIGSPWDLMHVEESDGGIELTMRKYPGDCDDLKLRITVEPPGLYVNGRVVEAGALSSLLESL